Protein AF-X1TCH7-F1 (afdb_monomer)

Sequence (55 aa):
MNTKDKYGRTLAYVYLEDGTFLNAEVVKQGYGLAYRYFFFKYFDEFKQYETEARE

Radius of gyration: 12.23 Å; Cα contacts (8 Å, |Δi|>4): 47; chains: 1; bounding box: 32×17×30 Å

Solvent-accessible surface area (backbone atoms only — not comparable to full-atom values): 3517 Å² total; per-residue (Å²): 132,81,49,50,50,101,82,70,47,79,64,78,87,52,63,46,98,90,64,48,53,47,66,56,52,38,19,43,72,56,77,42,75,62,71,81,92,56,93,54,99,58,50,68,59,38,50,46,30,43,52,63,43,73,109

Organism: NCBI:txid412755

Secondary structure (DSSP, 8-state):
---B-TTSPBP---B-TT--BHHHHHHHTTS----TTS--TTHHHHHHHHHHTT-

Structure (mmCIF, N/CA/C/O backbone):
data_AF-X1TCH7-F1
#
_entry.id   AF-X1TCH7-F1
#
loop_
_atom_site.group_PDB
_atom_site.id
_atom_site.type_symbol
_atom_site.label_atom_id
_atom_site.label_alt_id
_atom_site.label_comp_id
_atom_site.label_asym_id
_atom_site.label_entity_id
_atom_site.label_seq_id
_atom_site.pdbx_PDB_ins_code
_atom_site.Cartn_x
_atom_site.Cartn_y
_atom_site.Cartn_z
_atom_site.occupancy
_atom_site.B_iso_or_equiv
_atom_site.auth_seq_id
_atom_site.auth_comp_id
_atom_site.auth_asym_id
_atom_site.auth_atom_id
_atom_site.pdbx_PDB_model_num
ATOM 1 N N . MET A 1 1 ? 11.371 8.045 -13.599 1.00 58.38 1 MET A N 1
ATOM 2 C CA . MET A 1 1 ? 11.085 7.268 -12.372 1.00 58.38 1 MET A CA 1
ATOM 3 C C . MET A 1 1 ? 11.488 5.832 -12.646 1.00 58.38 1 MET A C 1
ATOM 5 O O . MET A 1 1 ? 10.975 5.262 -13.600 1.00 58.38 1 MET A O 1
ATOM 9 N N . ASN A 1 2 ? 12.454 5.282 -11.910 1.00 78.00 2 ASN A N 1
ATOM 10 C CA . ASN A 1 2 ? 12.826 3.880 -12.086 1.00 78.00 2 ASN A CA 1
ATOM 11 C C . ASN A 1 2 ? 11.761 3.014 -11.399 1.00 78.00 2 ASN A C 1
ATOM 13 O O . ASN A 1 2 ? 11.614 3.074 -10.183 1.00 78.00 2 ASN A O 1
ATOM 17 N N . THR A 1 3 ? 10.977 2.275 -12.182 1.00 86.94 3 THR A N 1
ATOM 18 C CA . THR A 1 3 ? 9.938 1.351 -11.688 1.00 86.94 3 THR A CA 1
ATOM 19 C C . THR A 1 3 ? 10.497 -0.039 -11.409 1.00 86.94 3 THR A C 1
ATOM 21 O O . THR A 1 3 ? 9.746 -0.955 -11.074 1.00 86.94 3 THR A O 1
ATOM 24 N N . LYS A 1 4 ? 11.810 -0.214 -11.572 1.00 91.56 4 LYS A N 1
ATOM 25 C CA . LYS A 1 4 ? 12.528 -1.439 -11.266 1.00 91.56 4 LYS A CA 1
ATOM 26 C C . LYS A 1 4 ? 13.414 -1.234 -10.053 1.00 91.56 4 LYS A C 1
ATOM 28 O O . LYS A 1 4 ? 14.024 -0.180 -9.880 1.00 91.56 4 LYS A O 1
ATOM 33 N N . ASP A 1 5 ? 13.505 -2.259 -9.225 1.00 89.00 5 ASP A N 1
ATOM 34 C CA . ASP A 1 5 ? 14.498 -2.283 -8.162 1.00 89.00 5 ASP A CA 1
ATOM 35 C C . ASP A 1 5 ? 15.865 -2.791 -8.655 1.00 89.00 5 ASP A C 1
ATOM 37 O O . ASP A 1 5 ? 16.048 -3.129 -9.827 1.00 89.00 5 ASP A O 1
ATOM 41 N N . LYS A 1 6 ? 16.837 -2.881 -7.737 1.00 90.00 6 LYS A N 1
ATOM 42 C CA . LYS A 1 6 ? 18.198 -3.368 -8.024 1.00 90.00 6 LYS A CA 1
ATOM 43 C C . LYS A 1 6 ? 18.274 -4.818 -8.529 1.00 90.00 6 LYS A C 1
ATOM 45 O O . LYS A 1 6 ? 19.333 -5.232 -8.985 1.00 90.00 6 LYS A O 1
ATOM 50 N N . TYR A 1 7 ? 17.186 -5.581 -8.433 1.00 94.06 7 TYR A N 1
ATOM 51 C CA . TYR A 1 7 ? 17.081 -6.959 -8.914 1.00 94.06 7 TYR A CA 1
ATOM 52 C C . TYR A 1 7 ? 16.199 -7.077 -10.171 1.00 94.06 7 TYR A C 1
ATOM 54 O O . TYR A 1 7 ? 15.910 -8.186 -10.610 1.00 94.06 7 TYR A O 1
ATOM 62 N N . GLY A 1 8 ? 15.747 -5.959 -10.756 1.00 93.44 8 GLY A N 1
ATOM 63 C CA . GLY A 1 8 ? 14.904 -5.945 -11.957 1.00 93.44 8 GLY A CA 1
ATOM 64 C C . GLY A 1 8 ? 13.414 -6.224 -11.710 1.00 93.44 8 GLY A C 1
ATOM 65 O O . GLY A 1 8 ? 12.644 -6.364 -12.669 1.00 93.44 8 GLY A O 1
ATOM 66 N N . ARG A 1 9 ? 12.970 -6.276 -10.448 1.00 94.12 9 ARG A N 1
ATOM 67 C CA . ARG A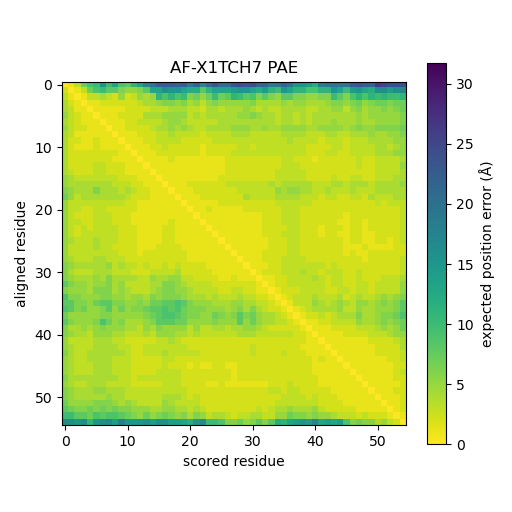 1 9 ? 11.559 -6.495 -10.082 1.00 94.12 9 ARG A CA 1
ATOM 68 C C . ARG A 1 9 ? 10.758 -5.218 -10.285 1.00 94.12 9 ARG A C 1
ATOM 70 O O . ARG A 1 9 ? 11.254 -4.133 -10.000 1.00 94.12 9 ARG A O 1
ATOM 77 N N . THR A 1 10 ? 9.522 -5.335 -10.766 1.00 94.12 10 THR A N 1
ATOM 78 C CA . THR A 1 10 ? 8.623 -4.180 -10.905 1.00 94.12 10 THR A CA 1
ATOM 79 C C . THR A 1 10 ? 8.102 -3.740 -9.540 1.00 94.12 10 THR A C 1
ATOM 81 O O . THR A 1 10 ? 7.561 -4.555 -8.799 1.00 94.12 10 THR A O 1
ATOM 84 N N . LEU A 1 11 ? 8.216 -2.449 -9.240 1.00 91.75 11 LEU A N 1
ATOM 85 C CA . LEU A 1 11 ? 7.582 -1.798 -8.099 1.00 91.75 11 LEU A C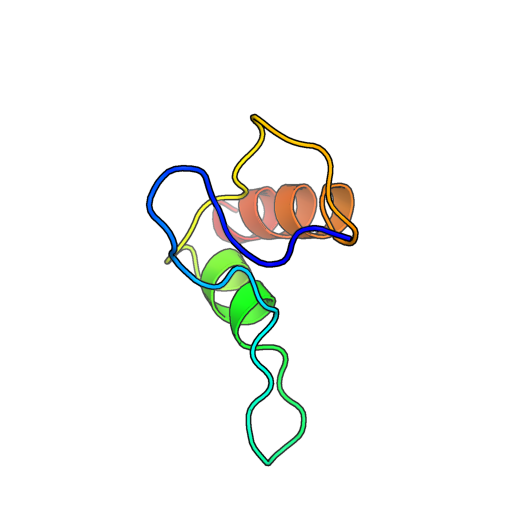A 1
ATOM 86 C C . LEU A 1 11 ? 6.336 -1.060 -8.593 1.00 91.75 11 LEU A C 1
ATOM 88 O O . LEU A 1 11 ? 6.441 -0.140 -9.406 1.00 91.75 11 LEU A O 1
ATOM 92 N N . ALA A 1 12 ? 5.162 -1.479 -8.127 1.00 92.94 12 ALA A N 1
ATOM 93 C CA . ALA A 1 12 ? 3.883 -0.921 -8.549 1.00 92.94 12 ALA A CA 1
ATOM 94 C C . ALA A 1 12 ? 2.830 -1.002 -7.435 1.00 92.94 12 ALA A C 1
ATOM 96 O O . ALA A 1 12 ? 2.924 -1.822 -6.520 1.00 92.94 12 ALA A O 1
ATOM 97 N N . TYR A 1 13 ? 1.816 -0.149 -7.557 1.00 94.81 13 TYR A N 1
ATOM 98 C CA . TYR A 1 13 ? 0.582 -0.228 -6.785 1.00 94.81 13 TYR A CA 1
ATOM 99 C C . TYR A 1 13 ? -0.426 -1.085 -7.545 1.00 94.81 13 TYR A C 1
ATOM 101 O O . TYR A 1 13 ? -0.590 -0.909 -8.752 1.00 94.81 13 TYR A O 1
ATOM 109 N N . VAL A 1 14 ? -1.078 -2.005 -6.843 1.00 96.56 14 VAL A N 1
ATOM 110 C CA . VAL A 1 14 ? -2.037 -2.945 -7.420 1.00 96.56 14 VAL A CA 1
ATOM 111 C C . VAL A 1 14 ? -3.441 -2.525 -7.016 1.00 96.56 14 VAL A C 1
ATOM 113 O O . VAL A 1 14 ? -3.729 -2.358 -5.831 1.00 96.56 14 VAL A O 1
ATOM 116 N N . TYR A 1 15 ? -4.301 -2.375 -8.017 1.00 97.56 15 TYR A N 1
ATOM 117 C CA . TYR A 1 15 ? -5.727 -2.141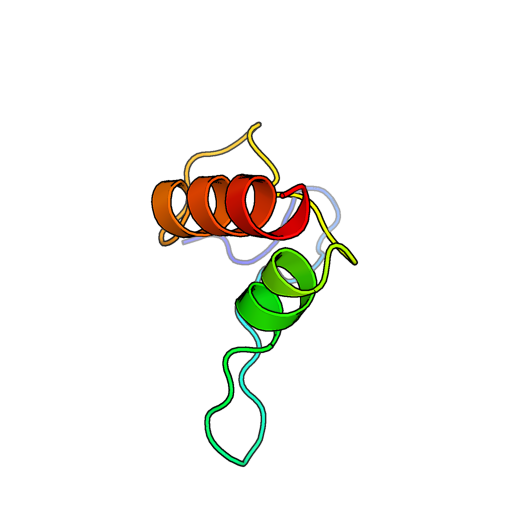 -7.847 1.00 97.56 15 TYR A CA 1
ATOM 118 C C . TYR A 1 15 ? -6.478 -3.333 -8.429 1.00 97.56 15 TYR A C 1
ATOM 120 O O . TYR A 1 15 ? -6.114 -3.819 -9.502 1.00 97.56 15 TYR A O 1
ATOM 128 N N . LEU A 1 16 ? -7.481 -3.821 -7.707 1.00 97.56 16 LEU A N 1
ATOM 129 C CA . LEU A 1 16 ? -8.395 -4.838 -8.220 1.00 97.56 16 LEU A CA 1
ATOM 130 C C . LEU A 1 16 ? -9.372 -4.208 -9.224 1.00 97.56 16 LEU A C 1
ATOM 132 O O . LEU A 1 16 ? -9.467 -2.985 -9.330 1.00 97.56 16 LEU A O 1
ATOM 136 N N . GLU A 1 17 ? -10.098 -5.044 -9.965 1.00 98.00 17 GLU A N 1
ATOM 137 C CA . GLU A 1 17 ? -11.043 -4.585 -10.996 1.00 98.00 17 GLU A CA 1
ATOM 138 C C . GLU A 1 17 ? -12.164 -3.696 -10.434 1.00 98.0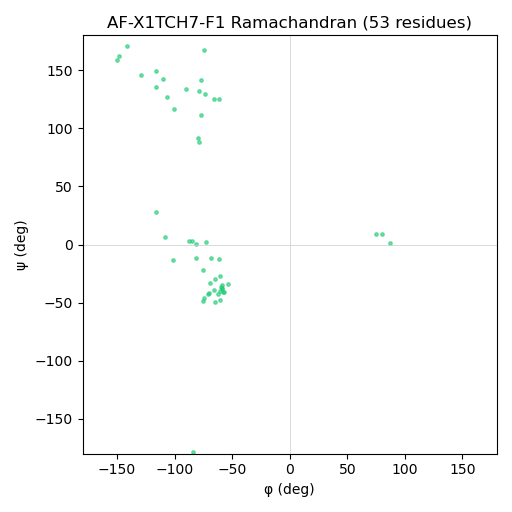0 17 GLU A C 1
ATOM 140 O O . GLU A 1 17 ? -12.660 -2.816 -11.133 1.00 98.00 17 GLU A O 1
ATOM 145 N N . ASP A 1 18 ? -12.516 -3.871 -9.158 1.00 97.50 18 ASP A N 1
ATOM 146 C CA . ASP A 1 18 ? -13.492 -3.044 -8.438 1.00 97.50 18 ASP A CA 1
ATOM 147 C C . ASP A 1 18 ? -12.916 -1.711 -7.912 1.00 97.50 18 ASP A C 1
ATOM 149 O O . ASP A 1 18 ? -13.629 -0.922 -7.294 1.00 97.50 18 ASP A O 1
ATOM 153 N N . GLY A 1 19 ? -11.632 -1.439 -8.163 1.00 97.50 19 GLY A N 1
ATOM 154 C CA . GLY A 1 19 ? -10.927 -0.246 -7.699 1.00 97.50 19 GLY A CA 1
ATOM 155 C C . GLY A 1 19 ? -10.304 -0.378 -6.305 1.00 97.50 19 GLY A C 1
ATOM 156 O O . GLY A 1 19 ? -9.671 0.572 -5.839 1.00 97.50 19 GLY A O 1
ATOM 157 N N . THR A 1 20 ? -10.420 -1.534 -5.645 1.00 97.50 20 THR A N 1
ATOM 158 C CA . THR A 1 20 ? -9.808 -1.774 -4.333 1.00 97.50 20 THR A CA 1
ATOM 159 C C . THR A 1 20 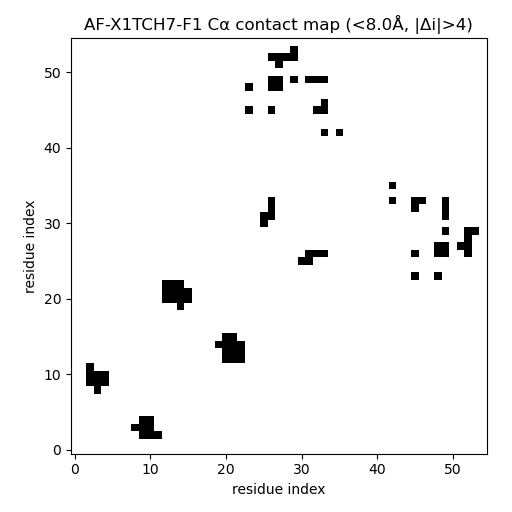? -8.289 -1.650 -4.404 1.00 97.50 20 THR A C 1
ATOM 161 O O . THR A 1 20 ? -7.629 -2.343 -5.182 1.00 97.50 20 THR A O 1
ATOM 164 N N . PHE A 1 21 ? -7.708 -0.800 -3.552 1.00 97.38 21 PHE A N 1
ATOM 165 C CA . PHE A 1 21 ? -6.258 -0.653 -3.448 1.00 97.38 21 PHE A CA 1
ATOM 166 C C . PHE A 1 21 ? -5.652 -1.786 -2.607 1.00 97.38 21 PHE A C 1
ATOM 168 O O . PHE A 1 21 ? -5.513 -1.678 -1.387 1.00 97.38 21 PHE A O 1
ATOM 175 N N . LEU A 1 22 ? -5.255 -2.871 -3.273 1.00 97.38 22 LEU A N 1
ATOM 176 C CA . LEU A 1 22 ? -4.822 -4.109 -2.623 1.00 97.38 22 LEU A CA 1
ATOM 177 C C . LEU A 1 22 ? -3.653 -3.906 -1.649 1.00 97.38 22 LEU A C 1
ATOM 179 O O . LEU A 1 22 ? -3.658 -4.480 -0.563 1.00 97.38 22 LEU A O 1
ATOM 183 N N . ASN A 1 23 ? -2.657 -3.081 -1.996 1.00 96.12 23 ASN A N 1
ATOM 184 C CA . ASN A 1 23 ? -1.511 -2.848 -1.110 1.00 96.12 23 ASN A CA 1
ATOM 185 C C . ASN A 1 23 ? -1.939 -2.283 0.255 1.00 96.12 23 ASN A C 1
ATOM 187 O O . ASN A 1 23 ? -1.336 -2.645 1.261 1.00 96.12 23 ASN A O 1
ATOM 191 N N . ALA A 1 24 ? -2.954 -1.411 0.293 1.00 96.25 24 ALA A N 1
ATOM 192 C CA . ALA A 1 24 ? -3.465 -0.855 1.543 1.00 96.25 24 ALA A CA 1
ATOM 193 C C . ALA A 1 24 ? -4.221 -1.915 2.354 1.00 96.25 24 ALA A C 1
ATOM 195 O O . ALA A 1 24 ? -3.997 -2.027 3.555 1.00 96.25 24 ALA A O 1
ATOM 196 N N . GLU A 1 25 ? -5.054 -2.729 1.702 1.00 97.25 25 GLU A N 1
ATOM 197 C CA . GLU A 1 25 ? -5.818 -3.793 2.367 1.00 97.25 25 GLU A CA 1
ATOM 198 C C . GLU A 1 25 ? -4.920 -4.835 3.035 1.00 97.25 25 GLU A C 1
ATOM 200 O O . GLU A 1 25 ? -5.170 -5.233 4.170 1.00 97.25 25 GLU A O 1
ATOM 205 N N . VAL A 1 26 ? -3.812 -5.203 2.386 1.00 96.44 26 VAL A N 1
ATOM 206 C CA . VAL A 1 26 ? -2.807 -6.098 2.978 1.00 96.44 26 VAL A CA 1
ATOM 207 C C . VAL A 1 26 ? -2.252 -5.533 4.290 1.00 96.44 26 VAL A C 1
ATOM 209 O O . VAL A 1 26 ? -2.063 -6.285 5.245 1.00 96.44 26 VAL A O 1
ATOM 212 N N . VAL A 1 27 ? -1.995 -4.224 4.360 1.00 95.44 27 VAL A N 1
ATOM 213 C CA . VAL A 1 27 ? -1.464 -3.585 5.575 1.00 95.44 27 VAL A CA 1
ATOM 214 C C . VAL A 1 27 ? -2.547 -3.453 6.648 1.00 95.44 27 VAL A C 1
ATOM 216 O O . VAL A 1 27 ? -2.302 -3.830 7.789 1.00 95.44 27 VAL A O 1
ATOM 219 N N . LYS A 1 28 ? -3.751 -2.990 6.286 1.00 95.50 28 LYS A N 1
ATOM 220 C CA . LYS A 1 28 ? -4.885 -2.832 7.218 1.00 95.50 28 LYS A CA 1
ATOM 221 C C . LYS A 1 28 ? -5.296 -4.140 7.891 1.00 95.50 28 LYS A C 1
ATOM 223 O O . LYS A 1 28 ? -5.709 -4.134 9.040 1.00 95.50 28 LYS A O 1
ATOM 228 N N . GLN A 1 29 ? -5.189 -5.259 7.179 1.00 95.62 29 GLN A N 1
ATOM 229 C CA . GLN A 1 29 ? -5.520 -6.583 7.713 1.00 95.62 29 GLN A CA 1
ATOM 230 C C . GLN A 1 29 ? -4.351 -7.225 8.484 1.00 95.62 29 GLN A C 1
ATOM 232 O O . GLN A 1 29 ? -4.449 -8.372 8.912 1.00 95.62 29 GLN A O 1
AT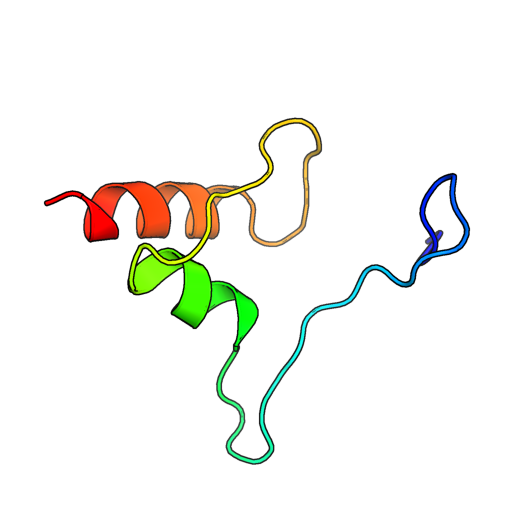OM 237 N N . GLY A 1 30 ? -3.221 -6.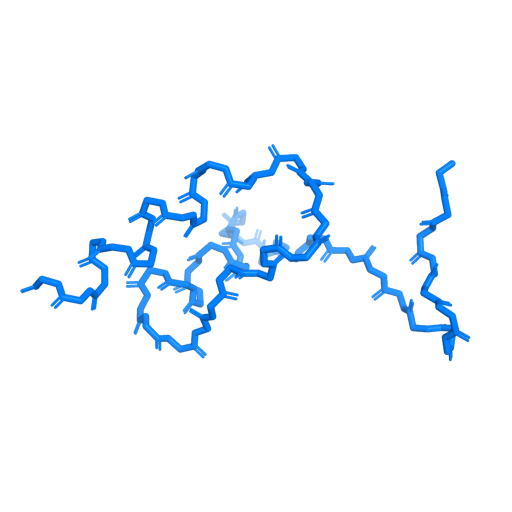523 8.639 1.00 94.62 30 GLY A N 1
ATOM 238 C CA . GLY A 1 30 ? -2.049 -7.020 9.363 1.00 94.62 30 GLY A CA 1
ATOM 239 C C . GLY A 1 30 ? -1.221 -8.066 8.605 1.00 94.62 30 GLY A C 1
ATOM 240 O O . GLY A 1 30 ? -0.291 -8.638 9.172 1.00 94.62 30 GLY A O 1
ATOM 241 N N . TYR A 1 31 ? -1.505 -8.308 7.320 1.00 94.69 31 TYR A N 1
ATOM 242 C CA . TYR A 1 31 ? -0.764 -9.262 6.483 1.00 94.69 31 TYR A CA 1
ATOM 243 C C . TYR A 1 31 ? 0.547 -8.696 5.917 1.00 94.69 31 TYR A C 1
ATOM 245 O O . TYR A 1 31 ? 1.364 -9.447 5.381 1.00 94.69 31 TYR A O 1
ATOM 253 N N . GLY A 1 32 ? 0.776 -7.387 6.024 1.00 91.69 32 GLY A N 1
ATOM 254 C CA . GLY A 1 32 ? 1.997 -6.737 5.557 1.00 91.69 32 GLY A CA 1
ATOM 255 C C . GLY A 1 32 ? 2.383 -5.521 6.389 1.00 91.69 32 GLY A C 1
ATOM 256 O O . GLY A 1 32 ? 1.576 -4.959 7.121 1.00 91.69 32 GLY A O 1
ATOM 257 N N . LEU A 1 33 ? 3.646 -5.112 6.260 1.00 90.12 33 LEU A N 1
ATOM 258 C CA . LEU A 1 33 ? 4.218 -3.964 6.965 1.00 90.12 33 LEU A CA 1
ATOM 259 C C . LEU A 1 33 ? 4.636 -2.881 5.971 1.00 90.12 33 LEU A C 1
ATOM 261 O O . LEU A 1 33 ? 5.083 -3.184 4.860 1.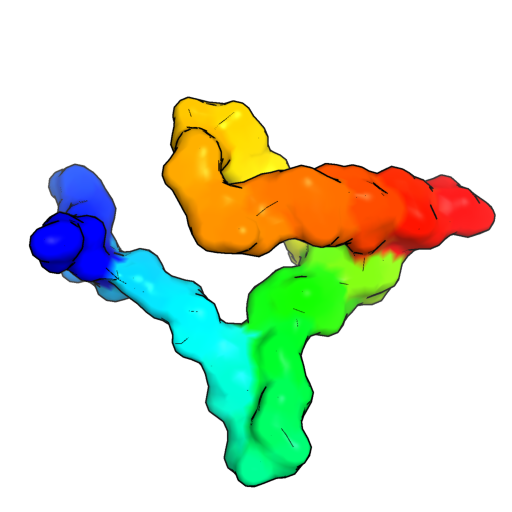00 90.12 33 LEU A O 1
ATOM 265 N N . ALA A 1 34 ? 4.568 -1.619 6.394 1.00 89.12 34 ALA A N 1
ATOM 266 C CA . ALA A 1 34 ? 5.099 -0.519 5.605 1.00 89.12 34 ALA A CA 1
ATOM 267 C C . ALA A 1 34 ? 6.629 -0.643 5.505 1.00 89.12 34 ALA A C 1
ATOM 269 O O . ALA A 1 34 ? 7.336 -0.711 6.516 1.00 89.12 34 ALA A O 1
ATOM 270 N N . TYR A 1 35 ? 7.175 -0.653 4.286 1.00 86.19 35 TYR A N 1
ATOM 271 C CA . TYR A 1 35 ? 8.623 -0.737 4.102 1.00 86.19 35 TYR A CA 1
ATOM 272 C C . TYR A 1 35 ? 9.285 0.626 4.341 1.00 86.19 35 TYR A C 1
ATOM 274 O O . TYR A 1 35 ? 9.488 1.415 3.420 1.00 86.19 35 TYR A O 1
ATOM 282 N N . ARG A 1 36 ? 9.633 0.901 5.604 1.00 84.38 36 ARG A N 1
ATOM 283 C CA . ARG A 1 36 ? 10.070 2.230 6.073 1.00 84.38 36 ARG A CA 1
ATOM 284 C C . ARG A 1 36 ? 11.478 2.669 5.639 1.00 84.38 36 ARG A C 1
ATOM 286 O O . ARG A 1 36 ? 11.927 3.738 6.036 1.00 84.38 36 ARG A O 1
ATOM 293 N N . TYR A 1 37 ? 12.189 1.861 4.853 1.00 83.38 37 TYR A N 1
ATOM 294 C CA . TYR A 1 37 ? 13.550 2.183 4.407 1.00 83.38 37 TYR A CA 1
ATOM 295 C C . TYR A 1 37 ? 13.580 3.246 3.293 1.00 83.38 37 TYR A C 1
ATOM 297 O O . TYR A 1 37 ? 14.592 3.915 3.103 1.00 83.38 37 TYR A O 1
ATOM 305 N N . PHE A 1 38 ? 12.473 3.426 2.566 1.00 82.00 38 PHE A N 1
ATOM 306 C CA . PHE A 1 38 ? 12.351 4.423 1.505 1.00 82.00 38 PHE A CA 1
ATOM 307 C C . PHE A 1 38 ? 11.087 5.258 1.696 1.00 82.00 38 PHE A C 1
ATOM 309 O O . PHE A 1 38 ? 10.057 4.734 2.112 1.00 82.00 38 PHE A O 1
ATOM 316 N N . PHE A 1 39 ? 11.146 6.539 1.332 1.00 84.00 39 PHE A N 1
ATOM 317 C CA . PHE A 1 39 ? 9.953 7.375 1.227 1.00 84.00 39 PHE A CA 1
ATOM 318 C C . PHE A 1 39 ? 9.228 7.084 -0.090 1.00 84.00 39 PHE A C 1
ATOM 320 O O . PHE A 1 39 ? 9.840 7.047 -1.159 1.00 84.00 39 PHE A O 1
ATOM 327 N N . PHE A 1 40 ? 7.918 6.876 -0.011 1.00 86.94 40 PHE A N 1
ATOM 328 C CA . PHE A 1 40 ? 7.043 6.622 -1.153 1.00 86.94 40 PHE A CA 1
ATOM 329 C C . PHE A 1 40 ? 5.704 7.334 -0.955 1.00 86.94 40 PHE A C 1
ATOM 331 O O . PHE A 1 40 ? 5.419 7.861 0.115 1.00 86.94 40 PHE A O 1
ATOM 338 N N . LYS A 1 41 ? 4.882 7.352 -2.008 1.00 89.69 41 LYS A N 1
ATOM 339 C CA . LYS A 1 41 ? 3.661 8.169 -2.095 1.00 89.69 41 LYS A CA 1
ATOM 340 C C . LYS A 1 41 ? 2.677 7.999 -0.924 1.00 89.69 41 LYS A C 1
ATOM 342 O O . LYS A 1 41 ? 2.030 8.975 -0.590 1.00 89.69 41 LYS A O 1
ATOM 347 N N . TYR A 1 42 ? 2.569 6.798 -0.351 1.00 92.19 42 TYR A N 1
ATOM 348 C CA . TYR A 1 42 ? 1.587 6.445 0.690 1.00 92.19 42 TYR A CA 1
ATOM 349 C C . TYR A 1 42 ? 2.247 6.069 2.025 1.00 92.19 42 TYR A C 1
ATOM 351 O O . TYR A 1 42 ? 1.765 5.196 2.746 1.00 92.19 42 TYR A O 1
ATOM 359 N N . PHE A 1 43 ? 3.438 6.612 2.291 1.00 92.38 43 PHE A N 1
ATOM 360 C CA . PHE A 1 43 ? 4.257 6.202 3.432 1.00 92.38 43 PHE A CA 1
ATOM 361 C C . PHE A 1 43 ? 3.545 6.430 4.769 1.00 92.38 43 PHE A C 1
ATOM 363 O O . PHE A 1 43 ? 3.513 5.524 5.606 1.00 92.38 43 PHE A O 1
ATOM 370 N N . ASP A 1 44 ? 2.974 7.620 4.958 1.00 93.69 44 ASP A N 1
ATOM 371 C CA . ASP A 1 44 ? 2.326 7.998 6.212 1.00 93.69 44 ASP A CA 1
ATOM 372 C C . ASP A 1 44 ? 1.018 7.226 6.410 1.00 93.69 44 ASP A C 1
ATOM 374 O O . ASP A 1 44 ? 0.783 6.687 7.492 1.00 93.69 44 ASP A O 1
ATOM 378 N N . GLU A 1 45 ? 0.226 7.057 5.350 1.00 94.38 45 GLU A N 1
ATOM 379 C CA . GLU A 1 45 ? -1.008 6.271 5.386 1.00 94.38 45 GLU A CA 1
ATOM 380 C C . GLU A 1 45 ? -0.727 4.805 5.726 1.00 94.38 45 GLU A C 1
ATOM 382 O O . GLU A 1 45 ? -1.407 4.216 6.561 1.00 94.38 45 GLU A O 1
ATOM 387 N N . PHE A 1 46 ? 0.315 4.207 5.141 1.00 94.94 46 PHE A N 1
ATOM 388 C CA . PHE A 1 46 ? 0.651 2.807 5.415 1.00 94.94 46 PHE A CA 1
ATOM 389 C C . PHE A 1 46 ? 1.170 2.619 6.842 1.00 94.94 46 PHE A C 1
ATOM 391 O O . PHE A 1 46 ? 0.909 1.589 7.459 1.00 94.94 46 PHE A O 1
ATOM 398 N N . LYS A 1 47 ? 1.875 3.613 7.393 1.00 93.12 47 LYS A N 1
ATOM 399 C CA . LYS A 1 47 ? 2.284 3.602 8.801 1.00 93.12 47 LYS A CA 1
ATOM 400 C C . LYS A 1 47 ? 1.072 3.689 9.736 1.00 93.12 47 LYS A C 1
ATOM 402 O O . LYS A 1 47 ? 1.062 3.022 10.772 1.00 93.12 47 LYS A O 1
ATOM 407 N N . GLN A 1 48 ? 0.069 4.488 9.376 1.00 95.06 48 GLN A N 1
ATOM 408 C CA . GLN A 1 48 ? -1.182 4.576 10.123 1.00 95.06 48 GLN A CA 1
ATOM 409 C C . GLN A 1 48 ? -1.946 3.244 10.075 1.00 95.06 48 GLN A C 1
ATOM 411 O O . GLN A 1 48 ? -2.256 2.706 11.133 1.00 95.06 48 GLN A O 1
ATOM 416 N N . TYR A 1 49 ? -2.135 2.650 8.892 1.00 95.31 49 TYR A N 1
ATOM 417 C CA . TYR A 1 49 ? -2.803 1.349 8.751 1.00 95.31 49 TYR A CA 1
ATOM 418 C C . TYR A 1 49 ? -2.107 0.230 9.535 1.00 95.31 49 TYR A C 1
ATOM 420 O O . TYR A 1 49 ? -2.773 -0.600 10.138 1.00 95.31 49 TYR A O 1
ATOM 428 N N . GLU A 1 50 ? -0.770 0.213 9.573 1.00 92.25 50 G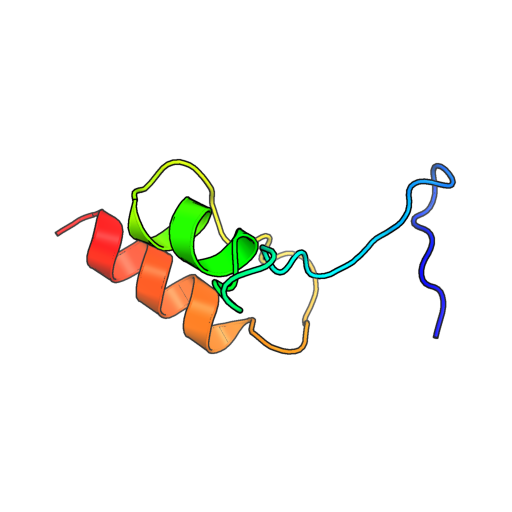LU A N 1
ATOM 429 C CA . GLU A 1 50 ? -0.010 -0.759 10.376 1.00 92.25 50 GLU A CA 1
ATOM 430 C C . GLU A 1 50 ? -0.240 -0.573 11.886 1.00 92.25 50 GLU A C 1
ATOM 432 O O . GLU A 1 50 ? -0.131 -1.532 12.648 1.00 92.25 50 GLU A O 1
ATOM 437 N N . THR A 1 51 ? -0.520 0.656 12.329 1.00 93.12 51 THR A N 1
ATOM 438 C CA . THR A 1 51 ? -0.840 0.954 13.732 1.00 93.12 51 THR A CA 1
ATOM 439 C C . THR A 1 51 ? -2.257 0.495 14.055 1.00 93.12 51 THR A C 1
ATOM 441 O O . THR A 1 51 ? -2.435 -0.255 15.006 1.00 93.12 51 THR A O 1
ATOM 444 N N . GLU A 1 52 ? -3.226 0.856 13.212 1.00 92.69 52 GLU A N 1
ATOM 445 C CA . GLU A 1 52 ? -4.633 0.455 13.346 1.00 92.69 52 GLU A CA 1
ATOM 446 C C . GLU A 1 52 ? -4.808 -1.072 13.309 1.00 92.69 52 GLU A C 1
ATOM 448 O O . GLU A 1 52 ? -5.606 -1.613 14.058 1.00 92.69 52 GLU A O 1
ATOM 453 N N . ALA A 1 53 ? -4.022 -1.793 12.501 1.00 92.12 53 ALA A N 1
ATOM 454 C CA . ALA A 1 53 ? -4.083 -3.255 12.414 1.00 92.12 53 ALA A CA 1
ATOM 455 C C . ALA A 1 53 ? -3.590 -3.994 13.677 1.00 92.12 53 ALA A C 1
ATOM 457 O O . ALA A 1 53 ? -3.720 -5.216 13.763 1.00 92.12 53 ALA A O 1
ATOM 458 N N . ARG A 1 54 ? -2.939 -3.291 14.615 1.00 85.62 54 ARG A N 1
ATOM 459 C CA . ARG A 1 54 ? -2.394 -3.859 15.862 1.00 85.62 54 ARG A CA 1
ATOM 460 C C . ARG A 1 54 ? -3.269 -3.592 17.086 1.00 85.62 54 ARG A C 1
ATOM 462 O O . ARG A 1 54 ? -2.988 -4.187 18.127 1.00 85.62 54 ARG A O 1
ATOM 469 N N . GLU A 1 55 ? -4.238 -2.689 16.969 1.00 78.25 55 GLU A N 1
ATOM 470 C CA . GLU A 1 55 ? -5.222 -2.363 18.011 1.00 78.25 55 GLU A CA 1
ATOM 471 C C . GLU A 1 55 ? -6.440 -3.291 17.923 1.00 78.25 55 GLU A C 1
ATOM 473 O O . GLU A 1 55 ? -6.924 -3.701 19.004 1.00 78.25 55 GLU A O 1
#

Mean predicted aligned error: 3.48 Å

InterPro domains:
  IPR002071 Thermonuclease active site [PS01284] (5-15)
  IPR016071 Staphylococcal nuclease (SNase-like), OB-fold [PF00565] (3-55)
  IPR035437 SNase-like, OB-fold superfamily [G3DSA:2.40.50.90] (1-55)
  IPR035437 SNase-like, OB-fold superfamily [SSF50199] (2-55)

pLDDT: mean 91.65, std 6.64, range [58.38, 98.0]

Nearest PDB structures (foldseek):
  2wac-assembly2_B  TM=7.663E-01  e=2.436E+00  Drosophila melanogaster

Foldseek 3Di:
DPQADPVRDGNDFDADPVRDRVVLVCLLCVVDAQPPPDDDDCRVVSNVSNVNNVD